Protein AF-A0A196SC02-F1 (afdb_monomer_lite)

Radius of gyration: 13.22 Å; chains: 1; bounding box: 37×25×33 Å

Organism: Blastocystis sp. subtype 1 (strain ATCC 50177 / NandII) (NCBI:txid478820)

Sequence (116 aa):
MGEYVRLRELIVGDECFQFVKDLRIVGLNALEKVEIGKQCFCKASGGVFEMRDCEKVKSVKIGDGSFVSVMSVMFENLPSLRTITLGQYVFGGELKLVMKNLGELNITPALRQYFL

Secondary structure (DSSP, 8-state):
--TTTT--EEEE-TTTTTT---EEEES-TT--EEEE-TT-S-SSSSEEEEEES-TT--EEEE-TT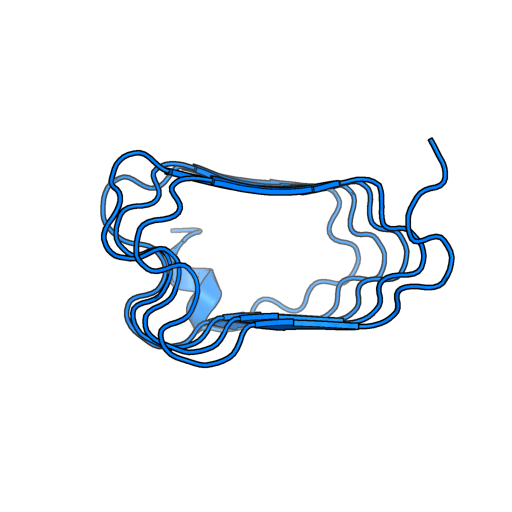TTTTEEEEEEES-TT--EEEE-TT-S-SS-EEEEES-SS-B--HHHHTT--

Foldseek 3Di:
DCPQQQAAEAAAEALPQLVPQEDEAEQNQNYAEYHAEENHNQNDAQGEYYHENHARHAEHEHEYRACLRHAEYEDEQHQNYAEYYYYHRHYHDNHHYYHYNNHNYDDDPVNVVVVD

pLDDT: mean 91.26, std 10.71, range [47.38, 98.75]

Structure (mmCIF, N/CA/C/O backbone):
data_AF-A0A196SC02-F1
#
_entry.id   AF-A0A196SC02-F1
#
loop_
_atom_site.group_PDB
_atom_site.id
_atom_site.type_symbol
_atom_site.label_atom_id
_atom_site.label_alt_id
_atom_site.label_comp_id
_atom_site.label_asym_id
_atom_site.label_entity_id
_atom_site.label_seq_id
_atom_site.pdbx_PDB_ins_code
_atom_site.Cartn_x
_atom_site.Cartn_y
_atom_site.Cartn_z
_atom_site.occupancy
_atom_site.B_iso_or_equiv
_atom_site.auth_seq_id
_atom_site.auth_comp_id
_atom_site.auth_asym_id
_atom_site.auth_atom_id
_atom_site.pdbx_PDB_model_num
ATOM 1 N N . MET A 1 1 ? -15.073 16.692 1.754 1.00 47.38 1 MET A N 1
ATOM 2 C CA . MET A 1 1 ? -14.127 15.582 1.522 1.00 47.38 1 MET A CA 1
ATOM 3 C C . MET A 1 1 ? -14.637 14.387 2.305 1.00 47.38 1 MET A C 1
ATOM 5 O O . MET A 1 1 ? -14.475 14.339 3.512 1.00 47.38 1 MET A O 1
ATOM 9 N N . GLY A 1 2 ? -15.402 13.525 1.643 1.00 59.53 2 GLY A N 1
ATOM 10 C CA . GLY A 1 2 ? -16.111 12.395 2.253 1.00 59.53 2 GLY A CA 1
ATOM 11 C C . GLY A 1 2 ? -16.294 11.276 1.235 1.00 59.53 2 GLY A C 1
ATOM 12 O O . GLY A 1 2 ? -17.308 10.585 1.227 1.00 59.53 2 GLY A O 1
ATOM 13 N N . GLU A 1 3 ? -15.341 11.150 0.317 1.00 71.50 3 GLU A N 1
ATOM 14 C CA . GLU A 1 3 ? -15.362 10.070 -0.653 1.00 71.50 3 GLU A CA 1
ATOM 15 C C . GLU A 1 3 ? -14.805 8.824 0.032 1.00 71.50 3 GLU A C 1
ATOM 17 O O . GLU A 1 3 ? -13.810 8.883 0.751 1.00 71.50 3 GLU A O 1
ATOM 22 N N . TYR A 1 4 ? -15.510 7.706 -0.133 1.00 80.69 4 TYR A N 1
ATOM 23 C CA . TYR A 1 4 ? -15.140 6.400 0.421 1.00 80.69 4 TYR A CA 1
ATOM 24 C C . TYR A 1 4 ? -15.216 6.265 1.955 1.00 80.69 4 TYR A C 1
ATOM 26 O O . TYR A 1 4 ? -14.528 5.433 2.541 1.00 80.69 4 TYR A O 1
ATOM 34 N N . VAL A 1 5 ? -16.151 6.964 2.613 1.00 88.06 5 VAL A N 1
ATOM 35 C CA . VAL A 1 5 ? -16.428 6.856 4.072 1.00 88.06 5 VAL A CA 1
ATOM 36 C C . VAL A 1 5 ? -16.794 5.449 4.575 1.00 88.06 5 VAL A C 1
ATOM 38 O O . VAL A 1 5 ? -16.897 5.228 5.778 1.00 88.06 5 VAL A O 1
ATOM 41 N N . ARG A 1 6 ? -17.023 4.494 3.668 1.00 93.88 6 ARG A N 1
ATOM 42 C CA . ARG A 1 6 ? -17.312 3.086 3.983 1.00 93.88 6 ARG A CA 1
ATOM 43 C C . ARG A 1 6 ? -16.273 2.112 3.430 1.00 93.88 6 ARG A C 1
ATOM 45 O O . ARG A 1 6 ? -16.449 0.910 3.604 1.00 93.88 6 ARG A O 1
ATOM 52 N N . LEU A 1 7 ? -15.230 2.585 2.746 1.00 96.12 7 LEU A N 1
ATOM 53 C CA . LEU A 1 7 ? -14.201 1.700 2.209 1.00 96.12 7 LEU A CA 1
ATOM 54 C C . LEU A 1 7 ? -13.378 1.139 3.366 1.00 96.12 7 LEU A C 1
ATOM 56 O O . LEU A 1 7 ? -12.770 1.895 4.115 1.00 96.12 7 LEU A O 1
ATOM 60 N N . ARG A 1 8 ? -13.386 -0.188 3.506 1.00 97.50 8 ARG A N 1
ATOM 61 C CA . ARG A 1 8 ? -12.697 -0.898 4.593 1.00 97.50 8 ARG A CA 1
ATOM 62 C C . ARG A 1 8 ? -11.423 -1.586 4.135 1.00 97.50 8 ARG A C 1
ATOM 64 O O . ARG A 1 8 ? -10.486 -1.706 4.916 1.00 97.50 8 ARG A O 1
ATOM 71 N N . GLU A 1 9 ? -11.364 -2.007 2.878 1.00 98.19 9 GLU A N 1
ATOM 72 C CA . GLU A 1 9 ? -10.224 -2.741 2.340 1.00 98.19 9 GLU A CA 1
ATOM 73 C C . GLU A 1 9 ? -9.863 -2.203 0.960 1.00 98.19 9 GLU A C 1
ATOM 75 O O . GLU A 1 9 ? -10.737 -2.019 0.113 1.00 98.19 9 GLU A O 1
ATOM 80 N N . LEU A 1 10 ? -8.572 -1.969 0.743 1.00 98.00 10 LEU A N 1
ATOM 81 C CA . LEU A 1 10 ? -8.000 -1.715 -0.571 1.00 98.00 10 LEU A CA 1
ATOM 82 C C . LEU A 1 10 ? -7.100 -2.896 -0.917 1.00 98.00 10 LEU A C 1
ATOM 84 O O . LEU A 1 10 ? -6.083 -3.110 -0.258 1.00 98.00 10 LEU A O 1
ATOM 88 N N . ILE A 1 11 ? -7.486 -3.652 -1.941 1.00 98.44 11 ILE A N 1
ATOM 89 C CA . ILE A 1 11 ? -6.734 -4.806 -2.429 1.00 98.44 11 ILE A CA 1
ATOM 90 C C . ILE A 1 11 ? -6.360 -4.543 -3.884 1.00 98.44 11 ILE A C 1
ATOM 92 O O . ILE A 1 11 ? -7.225 -4.414 -4.747 1.00 98.44 11 ILE A O 1
ATOM 96 N N . VAL A 1 12 ? -5.061 -4.463 -4.139 1.00 98.50 12 VAL A N 1
ATOM 97 C CA . VAL A 1 12 ? -4.460 -4.382 -5.467 1.00 98.50 12 VAL A CA 1
ATOM 98 C C . VAL A 1 12 ? -3.852 -5.746 -5.774 1.00 98.50 12 VAL A C 1
ATOM 100 O O . VAL A 1 12 ? -3.007 -6.221 -5.018 1.00 98.50 12 VAL A O 1
ATOM 103 N N . GLY A 1 13 ? -4.306 -6.385 -6.853 1.00 98.62 13 GLY A N 1
ATOM 104 C CA . GLY A 1 13 ? -3.811 -7.697 -7.277 1.00 98.62 13 GLY A CA 1
ATOM 105 C C . GLY A 1 13 ? -2.383 -7.652 -7.820 1.00 98.62 13 GLY A C 1
ATOM 106 O O . GLY A 1 13 ? -1.812 -6.581 -8.016 1.00 98.62 13 GLY A O 1
ATOM 107 N N . ASP A 1 14 ? -1.817 -8.826 -8.081 1.00 98.75 14 ASP A N 1
ATOM 108 C CA . ASP A 1 14 ? -0.482 -8.943 -8.668 1.00 98.75 14 ASP A CA 1
ATOM 109 C C . ASP A 1 14 ? -0.418 -8.257 -10.046 1.00 98.75 14 ASP A C 1
ATOM 111 O O . ASP A 1 14 ? -1.399 -8.221 -10.790 1.00 98.75 14 ASP A O 1
ATOM 115 N N . GLU A 1 15 ? 0.740 -7.670 -10.357 1.00 98.44 15 GLU A N 1
ATOM 116 C CA . GLU A 1 15 ? 1.062 -6.994 -11.624 1.00 98.44 15 GLU A CA 1
ATOM 117 C C . GLU A 1 15 ? 0.146 -5.810 -11.991 1.00 98.44 15 GLU A C 1
ATOM 119 O O . GLU A 1 15 ? 0.187 -5.280 -13.103 1.00 98.44 15 GLU A O 1
ATOM 124 N N . CYS A 1 16 ? -0.654 -5.324 -11.044 1.00 98.56 16 CYS A N 1
ATOM 125 C CA . CYS A 1 16 ? -1.498 -4.156 -11.246 1.00 98.56 16 CYS A CA 1
ATOM 126 C C . CYS A 1 16 ? -0.689 -2.855 -11.171 1.00 98.56 16 CYS A C 1
ATOM 128 O O . CYS A 1 16 ? 0.285 -2.725 -10.431 1.00 98.56 16 CYS A O 1
ATOM 130 N N . PHE A 1 17 ? -1.127 -1.843 -11.922 1.00 98.19 17 PHE A N 1
ATOM 131 C CA . PHE A 1 17 ? -0.568 -0.486 -11.862 1.00 98.19 17 PHE A CA 1
ATOM 132 C C . PHE A 1 17 ? 0.953 -0.405 -12.088 1.00 98.19 17 PHE A C 1
ATOM 134 O O . PHE A 1 17 ? 1.601 0.520 -11.607 1.00 98.19 17 PHE A O 1
ATOM 141 N N . GLN A 1 18 ? 1.538 -1.341 -12.844 1.00 97.69 18 GLN A N 1
ATOM 142 C CA . GLN A 1 18 ? 2.982 -1.404 -13.114 1.00 97.69 18 GLN A CA 1
ATOM 143 C C . GLN A 1 18 ? 3.581 -0.070 -13.580 1.00 97.69 18 GLN A C 1
ATOM 145 O O . GLN A 1 18 ? 4.683 0.282 -13.168 1.00 97.69 18 GLN A O 1
ATOM 150 N N . PHE A 1 19 ? 2.841 0.687 -14.392 1.00 97.62 19 PHE A N 1
ATOM 151 C CA . PHE A 1 19 ? 3.273 1.965 -14.967 1.00 97.62 19 PHE A CA 1
ATOM 152 C C . PHE A 1 19 ? 2.758 3.197 -14.211 1.00 97.62 19 PHE A C 1
ATOM 154 O O . PHE A 1 19 ? 3.053 4.324 -14.608 1.00 97.62 19 PHE A O 1
ATOM 161 N N . VAL A 1 20 ? 1.982 3.014 -13.140 1.00 98.00 20 VAL A N 1
ATOM 162 C CA . VAL A 1 20 ? 1.533 4.136 -12.313 1.00 98.00 20 VAL A CA 1
ATOM 163 C C . VAL A 1 20 ? 2.692 4.589 -11.438 1.00 98.00 20 VAL A C 1
ATOM 165 O O . VAL A 1 20 ? 3.355 3.782 -10.792 1.00 98.00 20 VAL A O 1
ATOM 168 N N . LYS A 1 21 ? 2.931 5.901 -11.437 1.00 96.19 21 LYS A N 1
ATOM 169 C CA . LYS A 1 21 ? 4.061 6.511 -10.740 1.00 96.19 21 LYS A CA 1
ATOM 170 C C . LYS A 1 21 ? 3.810 6.715 -9.246 1.00 96.19 21 LYS A C 1
ATOM 172 O O . LYS A 1 21 ? 4.679 6.410 -8.439 1.00 96.19 21 LYS A O 1
ATOM 177 N N . ASP A 1 22 ? 2.639 7.238 -8.897 1.00 97.38 22 ASP A N 1
ATOM 178 C CA . ASP A 1 22 ? 2.320 7.637 -7.529 1.00 97.38 22 ASP A CA 1
ATOM 179 C C . ASP A 1 22 ? 1.140 6.833 -6.985 1.00 97.38 22 ASP A C 1
ATOM 181 O O . ASP A 1 22 ? 0.146 6.623 -7.683 1.00 97.38 22 ASP A O 1
ATOM 185 N N . LEU A 1 23 ? 1.213 6.476 -5.704 1.00 97.88 23 LEU A N 1
ATOM 186 C CA . LEU A 1 23 ? 0.073 5.996 -4.930 1.00 97.88 23 LEU A CA 1
ATOM 187 C C . LEU A 1 23 ? -0.118 6.907 -3.718 1.00 97.88 23 LEU A C 1
ATOM 189 O O . LEU A 1 23 ? 0.795 7.060 -2.909 1.00 97.88 23 LEU A O 1
ATOM 193 N N . ARG A 1 24 ? -1.311 7.492 -3.579 1.00 97.38 24 ARG A N 1
ATOM 194 C CA . ARG A 1 24 ? -1.681 8.328 -2.429 1.00 97.38 24 ARG A CA 1
ATOM 195 C C . ARG A 1 24 ? -2.953 7.796 -1.776 1.00 97.38 24 ARG A C 1
ATOM 197 O O . ARG A 1 24 ? -3.998 7.735 -2.417 1.00 97.38 24 ARG A O 1
ATOM 204 N N . ILE A 1 25 ? -2.853 7.423 -0.504 1.00 96.94 25 ILE A N 1
ATOM 205 C CA . ILE A 1 25 ? -3.942 6.927 0.342 1.00 96.94 25 ILE A CA 1
ATOM 206 C C . ILE A 1 25 ? -4.075 7.905 1.513 1.00 96.94 25 ILE A C 1
ATOM 208 O O . ILE A 1 25 ? -3.336 7.820 2.493 1.00 96.94 25 ILE A O 1
ATOM 212 N N . VAL A 1 26 ? -4.975 8.881 1.383 1.00 95.81 26 VAL A N 1
ATOM 213 C CA . VAL A 1 26 ? -5.057 10.031 2.300 1.00 95.81 26 VAL A CA 1
ATOM 214 C C . VAL A 1 26 ? -6.476 10.211 2.818 1.00 95.81 26 VAL A C 1
ATOM 216 O O . VAL A 1 26 ? -7.415 10.262 2.025 1.00 95.81 26 VAL A O 1
ATOM 219 N N . GLY A 1 27 ? -6.640 10.336 4.138 1.00 95.31 27 GLY A N 1
ATOM 220 C CA . GLY A 1 27 ? -7.930 10.687 4.747 1.00 95.31 27 GLY A CA 1
ATOM 221 C C . GLY A 1 27 ? -8.979 9.568 4.734 1.00 95.31 27 GLY A C 1
ATOM 222 O O . GLY A 1 27 ? -10.162 9.827 4.965 1.00 95.31 27 GLY A O 1
ATOM 223 N N . LEU A 1 28 ? -8.588 8.323 4.442 1.00 95.62 28 LEU A N 1
ATOM 224 C CA . LEU A 1 28 ? -9.506 7.183 4.361 1.00 95.62 28 LEU A CA 1
ATOM 225 C C . LEU A 1 28 ? -9.737 6.574 5.751 1.00 95.62 28 LEU A C 1
ATOM 227 O O . LEU A 1 28 ? -9.331 5.453 6.043 1.00 95.62 28 LEU A O 1
ATOM 231 N N . ASN A 1 29 ? -10.420 7.316 6.626 1.00 94.38 29 ASN A N 1
ATOM 232 C CA . ASN A 1 29 ? -10.567 6.970 8.048 1.00 94.38 29 ASN A CA 1
ATOM 233 C C . ASN A 1 29 ? -11.347 5.677 8.332 1.00 94.38 29 ASN A C 1
ATOM 235 O O . ASN A 1 29 ? -11.241 5.129 9.427 1.00 94.38 29 ASN A O 1
ATOM 239 N N . ALA A 1 30 ? -12.127 5.171 7.373 1.00 96.06 30 ALA A N 1
ATOM 240 C CA . ALA A 1 30 ? -12.807 3.880 7.494 1.00 96.06 30 ALA A CA 1
ATOM 241 C C . ALA A 1 30 ? -11.950 2.686 7.039 1.00 96.06 30 ALA A C 1
ATOM 243 O O . ALA A 1 30 ? -12.330 1.546 7.309 1.00 96.06 30 ALA A O 1
ATOM 244 N N . LEU A 1 31 ? -10.820 2.941 6.370 1.00 97.50 31 LEU A N 1
ATOM 245 C CA . LEU A 1 31 ? -9.955 1.913 5.812 1.00 97.50 31 LEU A CA 1
ATOM 246 C C . LEU A 1 31 ? -9.260 1.158 6.942 1.00 97.50 31 LEU A C 1
ATOM 248 O O . LEU A 1 31 ? -8.686 1.757 7.844 1.00 97.50 31 LEU A O 1
ATOM 252 N N . GLU A 1 32 ? -9.313 -0.166 6.890 1.00 97.62 32 GLU A N 1
ATOM 253 C CA . GLU A 1 32 ? -8.750 -1.056 7.904 1.00 97.62 32 GLU A CA 1
ATOM 254 C C . GLU A 1 32 ? -7.556 -1.850 7.375 1.00 97.62 32 GLU A C 1
ATOM 256 O O . GLU A 1 32 ? -6.641 -2.162 8.141 1.00 97.62 32 GLU A O 1
ATOM 261 N N . LYS A 1 33 ? -7.551 -2.160 6.075 1.00 97.88 33 LYS A N 1
ATOM 262 C CA . LYS A 1 33 ? -6.560 -3.032 5.446 1.00 97.88 33 LYS A CA 1
ATOM 263 C C . LYS A 1 33 ? -6.128 -2.491 4.087 1.00 97.88 33 LYS A C 1
ATOM 265 O O . LYS A 1 33 ? -6.969 -2.132 3.262 1.00 97.88 33 LYS A O 1
ATOM 270 N N . VAL A 1 34 ? -4.819 -2.512 3.847 1.00 98.44 34 VAL A N 1
ATOM 271 C CA . VAL A 1 34 ? -4.225 -2.274 2.527 1.00 98.44 34 VAL A CA 1
ATOM 272 C C . VAL A 1 34 ? -3.374 -3.475 2.136 1.00 98.44 34 VAL A C 1
ATOM 274 O O . VAL A 1 34 ? -2.445 -3.846 2.852 1.00 98.44 34 VAL A O 1
ATOM 277 N N . GLU A 1 35 ? -3.684 -4.073 0.991 1.00 98.56 35 GLU A N 1
ATOM 278 C CA . GLU A 1 35 ? -2.885 -5.125 0.368 1.00 98.56 35 GLU A CA 1
ATOM 279 C C . GLU A 1 35 ? -2.503 -4.705 -1.048 1.00 98.56 35 GLU A C 1
ATOM 281 O O . GLU A 1 35 ? -3.366 -4.459 -1.887 1.00 98.56 35 GLU A O 1
ATOM 286 N N . ILE A 1 36 ? -1.201 -4.639 -1.305 1.00 98.69 36 ILE A N 1
ATOM 287 C CA . ILE A 1 36 ? -0.628 -4.484 -2.635 1.00 98.69 36 ILE A CA 1
ATOM 288 C C . ILE A 1 36 ? 0.043 -5.801 -3.008 1.00 98.69 36 ILE A C 1
ATOM 290 O O . ILE A 1 36 ? 0.879 -6.305 -2.253 1.00 98.69 36 ILE A O 1
ATOM 294 N N . GLY A 1 37 ? -0.334 -6.356 -4.155 1.00 98.69 37 GLY A N 1
ATOM 295 C CA . GLY A 1 37 ? 0.242 -7.569 -4.715 1.00 98.69 37 GLY A CA 1
ATOM 296 C C . GLY A 1 37 ? 1.705 -7.412 -5.123 1.00 98.69 37 GLY A C 1
ATOM 297 O O . GLY A 1 37 ? 2.391 -6.436 -4.797 1.00 98.69 37 GLY A O 1
ATOM 298 N N . LYS A 1 38 ? 2.204 -8.420 -5.827 1.00 98.62 38 LYS A N 1
ATOM 299 C CA . LYS A 1 38 ? 3.562 -8.458 -6.375 1.00 98.62 38 LYS A CA 1
ATOM 300 C C . LYS A 1 38 ? 3.668 -7.596 -7.628 1.00 98.62 38 LYS A C 1
ATOM 302 O O . LYS A 1 38 ? 2.684 -7.420 -8.340 1.00 98.62 38 LYS A O 1
ATOM 307 N N . GLN A 1 39 ? 4.870 -7.107 -7.928 1.00 98.12 39 GLN A N 1
ATOM 308 C CA . GLN A 1 39 ? 5.192 -6.415 -9.182 1.00 98.12 39 GLN A CA 1
ATOM 309 C C . GLN A 1 39 ? 4.238 -5.248 -9.513 1.00 98.12 39 GLN A C 1
ATOM 311 O O . GLN A 1 39 ? 3.902 -5.025 -10.674 1.00 98.12 39 GLN A O 1
ATOM 316 N N . CYS A 1 40 ? 3.794 -4.504 -8.500 1.00 98.44 40 CYS A N 1
ATOM 317 C CA . CYS A 1 40 ? 2.953 -3.315 -8.646 1.00 98.44 40 CYS A CA 1
ATOM 318 C C . CYS A 1 40 ? 3.797 -2.035 -8.567 1.00 98.44 40 CYS A C 1
ATOM 320 O O . CYS A 1 40 ? 4.783 -1.991 -7.832 1.00 98.44 40 CYS A O 1
ATOM 322 N N . PHE A 1 41 ? 3.410 -0.967 -9.275 1.00 97.50 41 PHE A N 1
ATOM 323 C CA . PHE A 1 41 ? 4.111 0.333 -9.225 1.00 97.50 41 PHE A CA 1
ATOM 324 C C . PHE A 1 41 ? 5.639 0.214 -9.441 1.00 97.50 41 PHE A C 1
ATOM 326 O O . PHE A 1 41 ? 6.434 0.847 -8.748 1.00 97.50 41 PHE A O 1
ATOM 333 N N . CYS A 1 42 ? 6.066 -0.676 -10.345 1.00 96.06 42 CYS A N 1
ATOM 334 C CA . CYS A 1 42 ? 7.465 -1.108 -10.460 1.00 96.06 42 CYS A CA 1
ATOM 335 C C . CYS A 1 42 ? 8.168 -0.670 -11.754 1.00 96.06 42 CYS A C 1
ATOM 337 O O . CYS A 1 42 ? 9.386 -0.794 -11.854 1.00 96.06 42 CYS A O 1
ATOM 339 N N . LYS A 1 43 ? 7.432 -0.174 -12.760 1.00 96.44 43 LYS A N 1
ATOM 340 C CA . LYS A 1 43 ? 7.992 0.248 -14.059 1.00 96.44 43 LYS A CA 1
ATOM 341 C C . LYS A 1 43 ? 8.215 1.756 -14.162 1.00 96.44 43 LYS A C 1
ATOM 343 O O . LYS A 1 43 ? 9.007 2.185 -14.995 1.00 96.44 43 LYS A O 1
ATOM 348 N N . ALA A 1 44 ? 7.528 2.555 -13.347 1.00 94.06 44 ALA A N 1
ATOM 349 C CA . ALA A 1 44 ? 7.739 3.998 -13.273 1.00 94.06 44 ALA A CA 1
ATOM 350 C C . ALA A 1 44 ? 8.831 4.341 -12.244 1.00 94.06 44 ALA A C 1
ATOM 352 O O . ALA A 1 44 ? 8.875 3.758 -11.163 1.00 94.06 44 ALA A O 1
ATOM 353 N N . SER A 1 45 ? 9.695 5.306 -12.567 1.00 92.94 45 SER A N 1
ATOM 354 C CA . SER A 1 45 ? 10.772 5.776 -11.688 1.00 92.94 45 SER A CA 1
ATOM 355 C C . SER A 1 45 ? 10.437 7.109 -11.018 1.00 92.94 45 SER A C 1
ATOM 357 O O . SER A 1 45 ? 9.629 7.904 -11.513 1.00 92.94 45 SER A O 1
ATOM 359 N N . GLY A 1 46 ? 11.065 7.372 -9.868 1.00 92.44 46 GLY A N 1
ATOM 360 C CA . GLY A 1 46 ? 10.880 8.638 -9.153 1.00 92.44 46 GLY A CA 1
ATOM 361 C C . GLY A 1 46 ? 9.498 8.776 -8.516 1.00 92.44 46 GL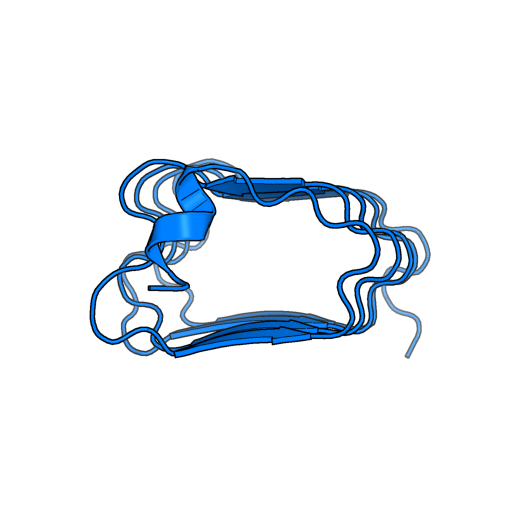Y A C 1
ATOM 362 O O . GLY A 1 46 ? 9.021 9.896 -8.340 1.00 92.44 46 GLY A O 1
ATOM 363 N N . GLY A 1 47 ? 8.821 7.651 -8.275 1.00 94.00 47 GLY A N 1
ATOM 364 C CA . GLY A 1 47 ? 7.475 7.614 -7.716 1.00 94.00 47 GLY A CA 1
ATOM 365 C C . GLY A 1 47 ? 7.427 7.962 -6.235 1.00 94.00 47 GLY A C 1
ATOM 366 O O . GLY A 1 47 ? 8.450 7.927 -5.540 1.00 94.00 47 GLY A O 1
ATOM 367 N N . VAL A 1 48 ? 6.222 8.262 -5.755 1.00 96.25 48 VAL A N 1
ATOM 368 C CA . VAL A 1 48 ? 5.933 8.466 -4.332 1.00 96.25 48 VAL A CA 1
ATOM 369 C C . VAL A 1 48 ? 4.826 7.521 -3.878 1.00 96.25 48 VAL A C 1
ATOM 371 O O . VAL A 1 48 ? 3.774 7.431 -4.513 1.00 96.25 48 VAL A O 1
ATOM 374 N N . PHE A 1 49 ? 5.046 6.862 -2.740 1.00 97.56 49 PHE A N 1
ATOM 375 C CA . PHE A 1 49 ? 3.987 6.185 -2.002 1.00 97.56 49 PHE A CA 1
ATOM 376 C C . PHE A 1 49 ? 3.687 6.950 -0.712 1.00 97.56 49 PHE A C 1
ATOM 378 O O . PHE A 1 49 ? 4.524 7.054 0.182 1.00 97.56 49 PHE A O 1
ATOM 385 N N . GLU A 1 50 ? 2.481 7.497 -0.624 1.00 97.94 50 GLU A N 1
ATOM 386 C CA . GLU A 1 50 ? 2.018 8.277 0.515 1.00 97.94 50 GLU A CA 1
ATOM 387 C C . GLU A 1 50 ? 0.791 7.624 1.144 1.00 97.94 50 GLU A C 1
ATOM 389 O O . GLU A 1 50 ? -0.216 7.378 0.475 1.00 97.94 50 GLU A O 1
ATOM 394 N N . MET A 1 51 ? 0.865 7.381 2.448 1.00 97.50 51 MET A N 1
ATOM 395 C CA . MET A 1 51 ? -0.248 6.911 3.251 1.00 97.50 51 MET A CA 1
ATOM 396 C C . MET A 1 51 ? -0.333 7.724 4.540 1.00 97.50 51 MET A C 1
ATOM 398 O O . MET A 1 51 ? 0.513 7.592 5.428 1.00 97.50 51 MET A O 1
ATOM 402 N N . ARG A 1 52 ? -1.353 8.581 4.632 1.00 97.06 52 ARG A N 1
ATOM 403 C CA . ARG A 1 52 ? -1.488 9.531 5.740 1.00 97.06 52 ARG A CA 1
ATOM 404 C C . ARG A 1 52 ? -2.918 9.727 6.208 1.00 97.06 52 ARG A C 1
ATOM 406 O O . ARG A 1 52 ? -3.863 9.572 5.434 1.00 97.06 52 ARG A O 1
ATOM 413 N N . ASP A 1 53 ? -3.053 10.106 7.473 1.00 96.44 53 ASP A N 1
ATOM 414 C CA . ASP A 1 53 ? -4.325 10.485 8.094 1.00 96.44 53 ASP A CA 1
ATOM 415 C C . ASP A 1 53 ? -5.406 9.409 7.879 1.00 96.44 53 ASP A C 1
ATOM 417 O O . ASP A 1 53 ? -6.481 9.684 7.357 1.00 96.44 53 ASP A O 1
ATOM 421 N N . CYS A 1 54 ? -5.087 8.152 8.200 1.00 96.19 54 CYS A N 1
ATOM 422 C CA . CYS A 1 54 ? -6.024 7.032 8.095 1.00 96.19 54 CYS A CA 1
ATOM 423 C C . CYS A 1 54 ? -6.183 6.376 9.470 1.00 96.19 54 CYS A C 1
ATOM 425 O O . CYS A 1 54 ? -5.364 5.558 9.892 1.00 96.19 54 CYS A O 1
ATOM 427 N N . GLU A 1 55 ? -7.257 6.738 10.171 1.00 95.56 55 GLU A N 1
ATOM 428 C CA . GLU A 1 55 ? -7.446 6.407 11.590 1.00 95.56 55 GLU A CA 1
ATOM 429 C C . GLU A 1 55 ? -7.519 4.906 11.898 1.00 95.56 55 GLU A C 1
ATOM 431 O O . GLU A 1 55 ? -7.011 4.469 12.932 1.00 95.56 55 GLU A O 1
ATOM 436 N N . LYS A 1 56 ? -8.165 4.115 11.032 1.00 96.62 56 LYS A N 1
ATOM 437 C CA . LYS A 1 56 ? -8.516 2.713 11.318 1.00 96.62 56 LYS A CA 1
ATOM 438 C C . LYS A 1 56 ? -7.612 1.672 10.672 1.00 96.62 56 LYS A C 1
ATOM 440 O O . LYS A 1 56 ? -7.845 0.483 10.894 1.00 96.62 56 LYS A O 1
ATOM 445 N N . VAL A 1 57 ? -6.593 2.075 9.916 1.00 97.19 57 VAL A N 1
ATOM 446 C CA . VAL A 1 57 ? -5.724 1.115 9.226 1.00 97.19 57 VAL A CA 1
ATOM 447 C C . VAL A 1 57 ? -4.936 0.331 10.263 1.00 97.19 57 VAL A C 1
ATOM 449 O O . VAL A 1 57 ? -4.229 0.915 11.077 1.00 97.19 57 VAL A O 1
ATOM 452 N N . LYS A 1 58 ? -5.049 -0.997 10.213 1.00 96.12 58 LYS A N 1
ATOM 453 C CA . LYS A 1 58 ? -4.380 -1.922 11.138 1.00 96.12 58 LYS A CA 1
ATOM 454 C C . LYS A 1 58 ? -3.182 -2.602 10.496 1.00 96.12 58 LYS A C 1
ATOM 456 O O . LYS A 1 58 ? -2.197 -2.864 11.188 1.00 96.12 58 LYS A O 1
ATOM 461 N N . SER A 1 59 ? -3.262 -2.889 9.198 1.00 94.69 59 SER A N 1
ATOM 462 C CA . SER A 1 59 ? -2.212 -3.593 8.469 1.00 94.69 59 SER A CA 1
ATOM 463 C C . SER A 1 59 ? -2.013 -3.063 7.053 1.00 94.69 59 SER A C 1
ATOM 465 O O . SER A 1 59 ? -2.968 -2.752 6.334 1.00 94.69 59 SER A O 1
ATOM 467 N N . VAL A 1 60 ? -0.743 -3.008 6.655 1.00 96.19 60 VAL A N 1
ATOM 468 C CA . VAL A 1 60 ? -0.307 -2.744 5.281 1.00 96.19 60 VAL A CA 1
ATOM 469 C C . VAL A 1 60 ? 0.571 -3.902 4.832 1.00 96.19 60 VAL A C 1
ATOM 471 O O . VAL A 1 60 ? 1.540 -4.253 5.508 1.00 96.19 60 VAL A O 1
ATOM 474 N N . LYS A 1 61 ? 0.253 -4.496 3.686 1.00 96.25 61 LYS A N 1
ATOM 475 C CA . LYS A 1 61 ? 1.064 -5.548 3.076 1.00 96.25 61 LYS A CA 1
ATOM 476 C C . LYS A 1 61 ? 1.417 -5.179 1.647 1.00 96.25 61 LYS A C 1
ATOM 478 O O . LYS A 1 61 ? 0.553 -4.738 0.896 1.00 96.25 61 LYS A O 1
ATOM 483 N N . ILE A 1 62 ? 2.680 -5.378 1.289 1.00 97.31 62 ILE A N 1
ATOM 484 C CA . ILE A 1 62 ? 3.209 -5.095 -0.043 1.00 97.31 62 ILE A CA 1
ATOM 485 C C . ILE A 1 62 ? 3.978 -6.318 -0.533 1.00 97.31 62 ILE A C 1
ATOM 487 O O . ILE A 1 62 ? 4.878 -6.798 0.157 1.00 97.31 62 ILE A O 1
ATOM 491 N N . GLY A 1 63 ? 3.593 -6.838 -1.697 1.00 97.50 63 GLY A N 1
ATOM 492 C CA . GLY A 1 63 ? 4.196 -8.010 -2.319 1.00 97.50 63 GLY A CA 1
ATOM 493 C C . GLY A 1 63 ? 5.554 -7.743 -2.967 1.00 97.50 63 GLY A C 1
ATOM 494 O O . GLY A 1 63 ? 6.001 -6.605 -3.102 1.00 97.50 63 GLY A O 1
ATOM 495 N N . ASP A 1 64 ? 6.202 -8.832 -3.372 1.00 96.50 64 ASP A N 1
ATOM 496 C CA . ASP A 1 64 ? 7.557 -8.834 -3.923 1.00 96.50 64 ASP A CA 1
ATOM 497 C C . ASP A 1 64 ? 7.696 -7.942 -5.167 1.00 96.50 64 ASP A C 1
ATOM 499 O O . ASP A 1 64 ? 6.843 -7.961 -6.058 1.00 96.50 64 ASP A O 1
ATOM 503 N N . GLY A 1 65 ? 8.802 -7.203 -5.265 1.00 96.12 65 GLY A N 1
ATOM 504 C CA . GLY A 1 65 ? 9.147 -6.401 -6.443 1.00 96.12 65 GLY A CA 1
ATOM 505 C C . GLY A 1 65 ? 8.254 -5.181 -6.691 1.00 96.12 65 GLY A C 1
ATOM 506 O O . GLY A 1 65 ? 8.350 -4.563 -7.752 1.00 96.12 65 GLY A O 1
ATOM 507 N N . SER A 1 66 ? 7.367 -4.836 -5.758 1.00 97.50 66 SER A N 1
ATOM 508 C CA . SER A 1 66 ? 6.505 -3.657 -5.864 1.00 97.50 66 SER A CA 1
ATOM 509 C C . SER A 1 66 ? 7.219 -2.403 -5.366 1.00 97.50 66 SER A C 1
ATOM 511 O O . SER A 1 66 ? 7.927 -2.488 -4.380 1.00 97.50 66 SER A O 1
ATOM 513 N N . PHE A 1 67 ? 7.006 -1.235 -5.979 1.00 96.19 67 PHE A N 1
ATOM 514 C CA . PHE A 1 67 ? 7.646 0.043 -5.592 1.00 96.19 67 PHE A CA 1
ATOM 515 C C . PHE A 1 67 ? 9.189 0.091 -5.674 1.00 96.19 67 PHE A C 1
ATOM 517 O O . PHE A 1 67 ? 9.804 0.994 -5.108 1.00 96.19 67 PHE A O 1
ATOM 524 N N . VAL A 1 68 ? 9.832 -0.805 -6.433 1.00 94.31 68 VAL A N 1
ATOM 525 C CA . VAL A 1 68 ? 11.310 -0.914 -6.536 1.00 94.31 68 VAL A CA 1
ATOM 526 C C . VAL A 1 68 ? 12.036 0.376 -6.926 1.00 94.31 68 VAL A C 1
ATOM 528 O O . VAL A 1 68 ? 13.220 0.524 -6.635 1.00 94.31 68 VAL A O 1
ATOM 531 N N . SER A 1 69 ? 11.353 1.300 -7.605 1.00 93.50 69 SER A N 1
ATOM 532 C CA . SER A 1 69 ? 11.908 2.571 -8.099 1.00 93.50 69 SER A CA 1
ATOM 533 C C . SER A 1 69 ? 11.240 3.809 -7.483 1.00 93.50 69 SER A C 1
ATOM 535 O O . SER A 1 69 ? 11.319 4.908 -8.043 1.00 93.50 69 SER A O 1
ATOM 537 N N . VAL A 1 70 ? 10.563 3.636 -6.341 1.00 94.12 70 VAL A N 1
ATOM 538 C CA . VAL A 1 70 ? 10.012 4.737 -5.541 1.00 94.12 70 VAL A CA 1
ATOM 539 C C . VAL A 1 70 ? 11.154 5.508 -4.873 1.00 94.12 70 VAL A C 1
ATOM 541 O O . VAL A 1 70 ? 12.121 4.911 -4.411 1.00 94.12 70 VAL A O 1
ATOM 544 N N . MET A 1 71 ? 11.050 6.835 -4.805 1.00 94.81 71 MET A N 1
ATOM 545 C CA . MET A 1 71 ? 12.064 7.668 -4.136 1.00 94.81 71 MET A CA 1
ATOM 546 C C . MET A 1 71 ? 11.636 8.133 -2.749 1.00 94.81 71 MET A C 1
ATOM 548 O O . MET A 1 71 ? 12.477 8.478 -1.920 1.00 94.81 71 MET A O 1
ATOM 552 N N . SER A 1 72 ? 10.332 8.145 -2.475 1.00 94.88 72 SER A N 1
ATOM 553 C CA . SER A 1 72 ? 9.805 8.541 -1.175 1.00 94.88 72 SER A CA 1
ATOM 554 C C . SER A 1 72 ? 8.643 7.654 -0.767 1.00 94.88 72 SER A C 1
ATOM 556 O O . SER A 1 72 ? 7.681 7.490 -1.518 1.00 94.88 72 SER A O 1
ATOM 558 N N . VAL A 1 73 ? 8.714 7.145 0.458 1.00 95.75 73 VAL A N 1
ATOM 559 C CA . VAL A 1 73 ? 7.632 6.408 1.108 1.00 95.75 73 VAL A CA 1
ATOM 560 C C . VAL A 1 73 ? 7.293 7.111 2.412 1.00 95.75 73 VAL A C 1
ATOM 562 O O . VAL A 1 73 ? 8.178 7.421 3.211 1.00 95.75 73 VAL A O 1
ATOM 565 N N . MET A 1 74 ? 6.010 7.376 2.626 1.00 96.00 74 MET A N 1
ATOM 566 C CA . MET A 1 74 ? 5.522 8.058 3.8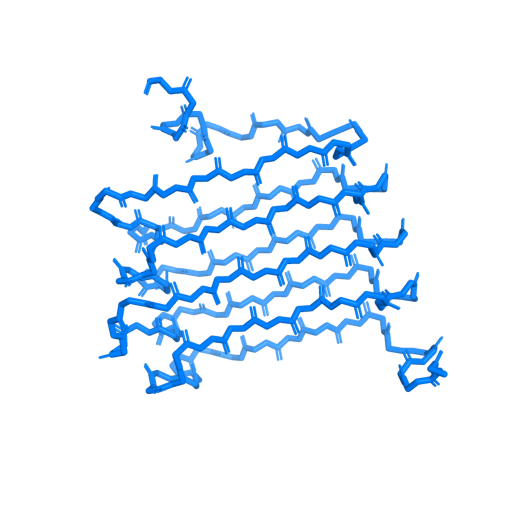15 1.00 96.00 74 MET A CA 1
ATOM 567 C C . MET A 1 74 ? 4.379 7.288 4.457 1.00 96.00 74 MET A C 1
ATOM 569 O O . MET A 1 74 ? 3.346 7.060 3.833 1.00 96.00 74 MET A O 1
ATOM 573 N N . PHE A 1 75 ? 4.569 6.972 5.731 1.00 95.88 75 PHE A N 1
ATOM 574 C CA . PHE A 1 75 ? 3.528 6.538 6.646 1.00 95.88 75 PHE A CA 1
ATOM 575 C C . PHE A 1 75 ? 3.423 7.591 7.754 1.00 95.88 75 PHE A C 1
ATOM 577 O O . PHE A 1 75 ? 4.365 7.772 8.532 1.00 95.88 75 PHE A O 1
ATOM 584 N N . GLU A 1 76 ? 2.303 8.308 7.826 1.00 96.94 76 GLU A N 1
ATOM 585 C CA . GLU A 1 76 ? 2.113 9.391 8.799 1.00 96.94 76 GLU A CA 1
ATOM 586 C C . GLU A 1 76 ? 0.694 9.402 9.381 1.00 96.94 76 GLU A C 1
ATOM 588 O O . GLU A 1 76 ? -0.280 9.231 8.659 1.00 96.94 76 GLU A O 1
ATOM 593 N N . ASN A 1 77 ? 0.554 9.627 10.690 1.00 97.38 77 ASN A N 1
ATOM 594 C CA . ASN A 1 77 ? -0.751 9.715 11.367 1.00 97.38 77 ASN A CA 1
ATOM 595 C C . ASN A 1 77 ? -1.631 8.473 11.124 1.00 97.38 77 ASN A C 1
ATOM 597 O O . ASN A 1 77 ? -2.764 8.563 10.644 1.00 97.38 77 ASN A O 1
ATOM 601 N N . LEU A 1 78 ? -1.091 7.301 11.468 1.00 96.88 78 LEU A N 1
ATOM 602 C CA . LEU A 1 78 ? -1.756 5.999 11.358 1.00 96.88 78 LEU A CA 1
ATOM 603 C C . LEU A 1 78 ? -1.867 5.364 12.758 1.00 96.88 78 LEU A C 1
ATOM 605 O O . LEU A 1 78 ? -1.163 4.399 13.058 1.00 96.88 78 LEU A O 1
ATOM 609 N N . PRO A 1 79 ? -2.708 5.909 13.656 1.00 96.38 79 PRO A N 1
ATOM 610 C CA . PRO A 1 79 ? -2.690 5.565 15.081 1.00 96.38 79 PRO A CA 1
ATOM 611 C C . PRO A 1 79 ? -3.108 4.119 15.387 1.00 96.38 79 PRO A C 1
ATOM 613 O O . PRO A 1 79 ? -2.716 3.582 16.419 1.00 96.38 79 PRO A O 1
ATOM 616 N N . SER A 1 80 ? -3.881 3.475 14.506 1.00 96.44 80 SER A N 1
ATOM 617 C CA . SER A 1 80 ? -4.291 2.071 14.668 1.00 96.44 80 SER A CA 1
ATOM 618 C C . SER A 1 80 ? -3.336 1.070 14.016 1.00 96.44 80 SER A C 1
ATOM 620 O O . SER A 1 80 ? -3.611 -0.133 14.060 1.00 96.44 80 SER A O 1
ATOM 622 N N . LEU A 1 81 ? -2.249 1.532 13.389 1.00 95.44 81 LEU A N 1
ATOM 623 C CA . LEU A 1 81 ? -1.376 0.670 12.606 1.00 95.44 81 LEU A CA 1
ATOM 624 C C . LEU A 1 81 ? -0.592 -0.268 13.523 1.00 95.44 81 LEU A C 1
ATOM 626 O O . LEU A 1 81 ? 0.086 0.157 14.452 1.00 95.44 81 LEU A O 1
ATOM 630 N N . ARG A 1 82 ? -0.681 -1.570 13.246 1.00 93.19 82 ARG A N 1
ATOM 631 C CA . ARG A 1 82 ? -0.024 -2.618 14.039 1.00 93.19 82 ARG A CA 1
ATOM 632 C C . ARG A 1 82 ? 1.053 -3.339 13.257 1.00 93.19 82 ARG A C 1
ATOM 634 O O . ARG A 1 82 ? 2.052 -3.747 13.844 1.00 93.19 82 ARG A O 1
ATOM 641 N N . THR A 1 83 ? 0.855 -3.522 11.953 1.00 92.06 83 THR A N 1
ATOM 642 C CA . THR A 1 83 ? 1.784 -4.283 11.119 1.00 92.06 83 THR A CA 1
ATOM 643 C C . THR A 1 83 ? 2.004 -3.634 9.761 1.00 92.06 83 THR A C 1
ATOM 645 O O . THR A 1 83 ? 1.073 -3.203 9.081 1.00 92.06 83 THR A O 1
ATOM 648 N N . ILE A 1 84 ? 3.266 -3.634 9.341 1.00 93.44 84 ILE A N 1
ATOM 649 C CA . ILE A 1 84 ? 3.641 -3.480 7.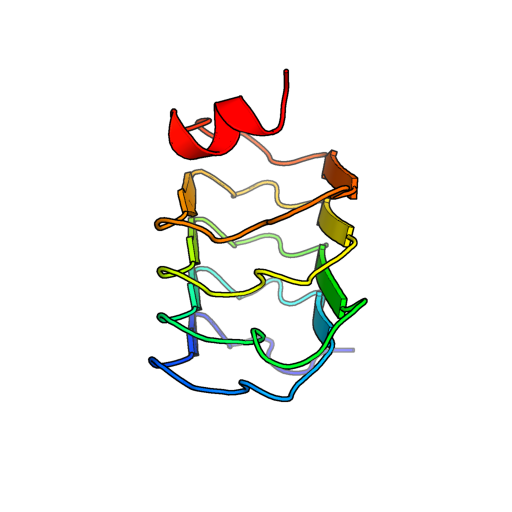941 1.00 93.44 84 ILE A CA 1
ATOM 650 C C . ILE A 1 84 ? 4.412 -4.746 7.554 1.00 93.44 84 ILE A C 1
ATOM 652 O O . ILE A 1 84 ? 5.329 -5.185 8.258 1.00 93.44 84 ILE A O 1
ATOM 656 N N . THR A 1 85 ? 4.006 -5.369 6.456 1.00 92.69 85 THR A N 1
ATOM 657 C CA . THR A 1 85 ? 4.640 -6.568 5.908 1.00 92.69 85 THR A CA 1
ATOM 658 C C . THR A 1 85 ? 5.118 -6.272 4.500 1.00 92.69 85 THR A C 1
ATOM 660 O O . THR A 1 85 ? 4.324 -5.922 3.630 1.00 92.69 85 THR A O 1
ATOM 663 N N . LEU A 1 86 ? 6.420 -6.422 4.285 1.00 93.44 86 LEU A N 1
ATOM 664 C CA . LEU A 1 86 ? 7.061 -6.208 2.996 1.00 93.44 86 LEU A CA 1
ATOM 665 C C . LEU A 1 86 ? 7.554 -7.552 2.467 1.00 93.44 86 LEU A C 1
ATOM 667 O O . LEU A 1 86 ? 8.147 -8.332 3.216 1.00 93.44 86 LEU A O 1
ATOM 671 N N . GLY A 1 87 ? 7.290 -7.810 1.191 1.00 93.81 87 GLY A N 1
ATOM 672 C CA . GLY A 1 87 ? 7.920 -8.882 0.438 1.00 93.81 87 GLY A CA 1
ATOM 673 C C . GLY A 1 87 ? 9.394 -8.595 0.154 1.00 93.81 87 GLY A C 1
ATOM 674 O O . GLY A 1 87 ? 10.014 -7.688 0.717 1.00 93.81 87 GLY A O 1
ATOM 675 N N . GLN A 1 88 ? 9.969 -9.371 -0.753 1.00 91.38 88 GLN A N 1
ATOM 676 C CA . GLN A 1 88 ? 11.339 -9.160 -1.207 1.00 91.38 88 GLN A CA 1
ATOM 677 C C . GLN A 1 88 ? 11.405 -8.009 -2.217 1.00 91.38 88 GLN A C 1
ATOM 679 O O . GLN A 1 88 ? 10.527 -7.870 -3.064 1.00 91.38 88 GLN A O 1
ATOM 684 N N . TYR A 1 89 ? 12.472 -7.208 -2.160 1.00 91.62 89 TYR A N 1
ATOM 685 C CA . TYR A 1 89 ? 12.738 -6.134 -3.128 1.00 91.62 89 TYR A CA 1
ATOM 686 C C . TYR A 1 89 ? 11.579 -5.132 -3.273 1.00 91.62 89 TYR A C 1
ATOM 688 O O . TYR A 1 89 ? 11.150 -4.856 -4.385 1.00 91.62 89 TYR A O 1
ATOM 696 N N . VAL A 1 90 ? 11.032 -4.613 -2.168 1.00 92.12 90 VAL A N 1
ATOM 697 C CA . VAL A 1 90 ? 9.948 -3.616 -2.242 1.00 92.12 90 VAL A CA 1
ATOM 698 C C . VAL A 1 90 ? 10.520 -2.218 -2.472 1.00 92.12 90 VAL A C 1
ATOM 700 O O . VAL A 1 90 ? 10.382 -1.647 -3.542 1.00 92.12 90 VAL A O 1
ATOM 703 N N . PHE A 1 91 ? 11.232 -1.660 -1.496 1.00 90.00 91 PHE A N 1
ATOM 704 C CA . PHE A 1 91 ? 11.849 -0.346 -1.668 1.00 90.00 91 PHE A CA 1
ATOM 705 C C . PHE A 1 91 ? 13.324 -0.503 -2.035 1.00 90.00 91 PHE A C 1
ATOM 707 O O . PHE A 1 91 ? 14.057 -1.200 -1.325 1.00 90.00 91 PHE A O 1
ATOM 714 N N . GLY A 1 92 ? 13.743 0.117 -3.140 1.00 82.62 92 GLY A N 1
ATOM 715 C CA . GLY A 1 92 ? 15.116 0.078 -3.647 1.00 82.62 92 GLY A CA 1
ATOM 716 C C . GLY A 1 92 ? 15.833 1.432 -3.578 1.00 82.62 92 GLY A C 1
ATOM 717 O O . GLY A 1 92 ? 15.198 2.470 -3.420 1.00 82.62 92 GLY A O 1
ATOM 718 N N . GLY A 1 93 ? 17.161 1.408 -3.748 1.00 76.69 93 GLY A N 1
ATOM 719 C CA . GLY A 1 93 ? 18.003 2.597 -3.952 1.00 76.69 93 GLY A CA 1
ATOM 720 C C . GLY A 1 93 ? 18.075 3.581 -2.774 1.00 76.69 93 GLY A C 1
ATOM 721 O O . GLY A 1 93 ? 17.930 3.199 -1.614 1.00 76.69 93 GLY A O 1
ATOM 722 N N . GLU A 1 94 ? 18.320 4.858 -3.096 1.00 80.44 94 GLU A N 1
ATOM 723 C CA . GLU A 1 94 ? 18.269 5.992 -2.161 1.00 80.44 94 GLU A CA 1
ATOM 724 C C . GLU A 1 94 ? 16.810 6.351 -1.843 1.00 80.44 94 GLU A C 1
ATOM 726 O O . GLU A 1 94 ? 16.216 7.272 -2.407 1.00 80.44 94 GLU A O 1
ATOM 731 N N . LEU A 1 95 ? 16.206 5.571 -0.952 1.00 89.25 95 LEU A N 1
ATOM 732 C CA . LEU A 1 95 ? 14.842 5.781 -0.492 1.00 89.25 95 LEU A CA 1
ATOM 733 C C . LEU A 1 95 ? 14.797 6.792 0.656 1.00 89.25 95 LEU A C 1
ATOM 735 O O . LEU A 1 95 ? 15.422 6.595 1.697 1.00 89.25 95 LEU A O 1
ATOM 739 N N . LYS A 1 96 ? 13.918 7.791 0.549 1.00 92.31 96 LYS A N 1
ATOM 740 C CA . LYS A 1 96 ? 13.463 8.550 1.715 1.00 92.31 96 LYS A CA 1
ATOM 741 C C . LYS A 1 96 ? 12.260 7.862 2.359 1.00 92.31 96 LYS A C 1
ATOM 743 O O . LYS A 1 96 ? 11.148 7.937 1.837 1.00 92.31 96 LYS A O 1
ATOM 748 N N . LEU A 1 97 ? 12.468 7.234 3.514 1.00 92.31 97 LEU A N 1
ATOM 749 C CA . LEU A 1 97 ? 11.392 6.664 4.325 1.00 92.31 97 LEU A CA 1
ATOM 750 C C . LEU A 1 97 ? 11.022 7.614 5.469 1.00 92.31 97 LEU A C 1
ATOM 752 O O . LEU A 1 97 ? 11.871 8.019 6.260 1.00 92.31 97 LEU A O 1
ATOM 756 N N . VAL A 1 98 ? 9.741 7.964 5.566 1.00 92.94 98 VAL A N 1
ATOM 757 C CA . VAL A 1 98 ? 9.188 8.763 6.666 1.00 92.94 98 VAL A CA 1
ATOM 758 C C . VAL A 1 98 ? 8.149 7.937 7.405 1.00 92.94 98 VAL A C 1
ATOM 760 O O . VAL A 1 98 ? 7.183 7.467 6.810 1.00 92.94 98 VAL A O 1
ATOM 763 N N . MET A 1 99 ? 8.346 7.781 8.713 1.00 92.00 99 MET A N 1
ATOM 764 C CA . MET A 1 99 ? 7.459 7.028 9.595 1.00 92.00 99 MET A CA 1
ATOM 765 C C . MET A 1 99 ? 7.187 7.859 10.849 1.00 92.00 99 MET A C 1
ATOM 767 O O . MET A 1 99 ? 8.084 8.067 11.664 1.00 92.00 99 MET A O 1
ATOM 771 N N . LYS A 1 100 ? 5.967 8.395 10.972 1.00 93.75 100 LYS A N 1
ATOM 772 C CA . LYS A 1 100 ? 5.572 9.324 12.045 1.00 93.75 100 LYS A CA 1
ATOM 773 C C . LYS A 1 100 ? 4.188 8.986 12.586 1.00 93.75 100 LYS A C 1
ATOM 775 O O . LYS A 1 100 ? 3.280 8.700 11.816 1.00 93.75 100 LYS A O 1
ATOM 780 N N . ASN A 1 101 ? 4.004 9.078 13.903 1.00 93.25 101 ASN A N 1
ATOM 781 C CA . ASN A 1 101 ? 2.700 8.900 14.557 1.00 93.25 101 ASN A CA 1
ATOM 782 C C . ASN A 1 101 ? 1.989 7.592 14.138 1.00 93.25 101 ASN A C 1
ATOM 784 O O . ASN A 1 101 ? 0.829 7.605 13.726 1.00 93.25 101 ASN A O 1
ATOM 788 N N . LEU A 1 102 ? 2.705 6.463 14.203 1.00 91.12 102 LEU A N 1
ATOM 789 C CA . LEU A 1 102 ? 2.251 5.151 13.710 1.00 91.12 102 LEU A CA 1
ATOM 790 C C . LEU A 1 102 ? 1.650 4.239 14.791 1.00 91.12 102 LEU A C 1
ATOM 792 O O . LEU A 1 102 ? 1.613 3.025 14.614 1.00 91.12 102 LEU A O 1
ATOM 796 N N . GLY A 1 103 ? 1.212 4.805 15.917 1.00 85.00 103 GLY A N 1
ATOM 797 C CA . GLY A 1 103 ? 0.623 4.032 17.011 1.00 85.00 103 GLY A CA 1
ATOM 798 C C . GLY A 1 103 ? 1.561 2.957 17.572 1.00 85.00 103 GLY A C 1
ATOM 799 O O . GLY A 1 103 ? 2.750 3.198 17.778 1.00 85.00 103 GLY A O 1
ATOM 800 N N . GLU A 1 104 ? 1.014 1.765 17.812 1.00 82.25 104 GLU A N 1
ATOM 801 C CA . GLU A 1 104 ? 1.711 0.588 18.358 1.00 82.25 104 GLU A CA 1
ATOM 802 C C . GLU A 1 104 ? 2.329 -0.292 17.253 1.00 82.25 104 GLU A C 1
ATOM 804 O O . GLU A 1 104 ? 2.186 -1.520 17.261 1.00 82.25 104 GLU A O 1
ATOM 809 N N . LEU A 1 105 ? 2.975 0.316 16.254 1.00 83.69 105 LEU A N 1
ATOM 810 C CA . LEU A 1 105 ? 3.555 -0.432 15.140 1.00 83.69 105 LEU A CA 1
ATOM 811 C C . LEU A 1 105 ? 4.610 -1.438 15.632 1.00 83.69 105 LEU A C 1
ATOM 813 O O . LEU A 1 105 ? 5.674 -1.066 16.128 1.00 83.69 105 LEU A O 1
ATOM 817 N N . ASN A 1 106 ? 4.364 -2.723 15.377 1.00 76.12 106 ASN A N 1
ATOM 818 C CA . ASN A 1 106 ? 5.354 -3.773 15.572 1.00 76.12 106 ASN A CA 1
ATOM 819 C C . ASN A 1 106 ? 6.275 -3.840 14.348 1.00 76.12 106 ASN A C 1
ATOM 821 O O . ASN A 1 106 ? 5.887 -4.317 13.277 1.00 76.12 106 ASN A O 1
ATOM 825 N N . ILE A 1 107 ? 7.511 -3.362 14.504 1.00 69.19 107 ILE A N 1
ATOM 826 C CA . ILE A 1 107 ? 8.506 -3.358 13.427 1.00 69.19 107 ILE A CA 1
ATOM 827 C C . ILE A 1 107 ? 8.988 -4.790 13.172 1.00 69.19 107 ILE A C 1
ATOM 829 O O . ILE A 1 107 ? 9.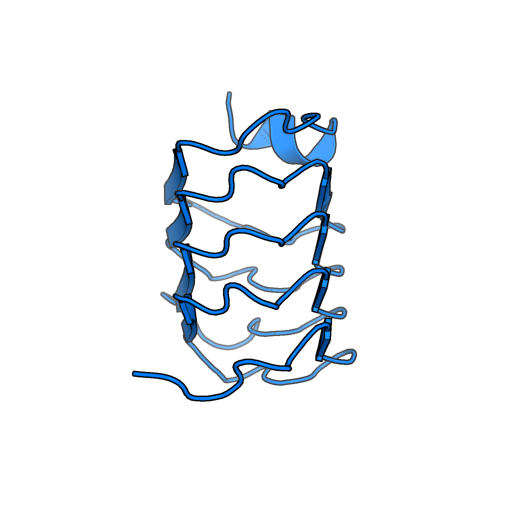764 -5.358 13.951 1.00 69.19 107 ILE A O 1
ATOM 833 N N . THR A 1 108 ? 8.555 -5.369 12.052 1.00 67.19 108 THR A N 1
ATOM 834 C CA . THR A 1 108 ? 9.058 -6.664 11.581 1.00 67.19 108 THR A CA 1
ATOM 835 C C . THR A 1 108 ? 10.511 -6.538 11.098 1.00 67.19 108 THR A C 1
ATOM 837 O O . THR A 1 108 ? 10.934 -5.450 10.697 1.00 67.19 108 THR A O 1
ATOM 840 N N . PRO A 1 109 ? 11.304 -7.628 11.097 1.00 69.06 109 PRO A N 1
ATOM 841 C CA . PRO A 1 109 ? 12.698 -7.590 10.646 1.00 69.06 109 PRO A CA 1
ATOM 842 C C . PRO A 1 109 ? 12.887 -6.980 9.249 1.00 69.06 109 PRO A C 1
ATOM 844 O O . PRO A 1 109 ? 13.845 -6.244 9.038 1.00 69.06 109 PRO A O 1
ATOM 847 N N . ALA A 1 110 ? 11.939 -7.203 8.332 1.00 65.88 110 ALA A N 1
ATOM 84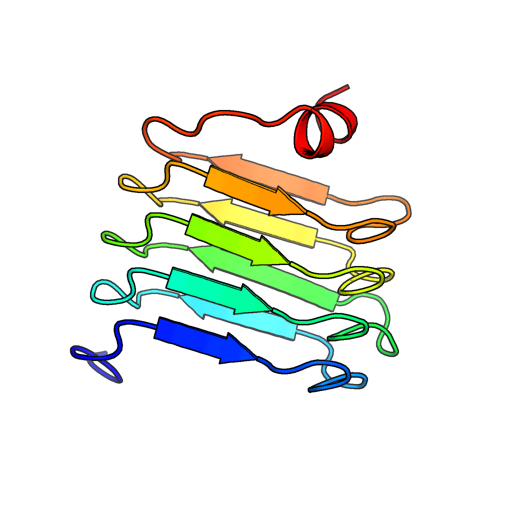8 C CA . ALA A 1 110 ? 11.969 -6.662 6.971 1.00 65.88 110 ALA A CA 1
ATOM 849 C C . ALA A 1 110 ? 11.914 -5.124 6.909 1.00 65.88 110 ALA A C 1
ATOM 851 O O . ALA A 1 110 ? 12.420 -4.533 5.963 1.00 65.88 110 ALA A O 1
ATOM 852 N N . LEU A 1 111 ? 11.329 -4.459 7.911 1.00 69.81 111 LEU A N 1
ATOM 853 C CA . LEU A 1 111 ? 11.348 -2.996 8.005 1.00 69.81 111 LEU A CA 1
ATOM 854 C C . LEU A 1 111 ? 12.615 -2.464 8.660 1.00 69.81 111 LEU A C 1
ATOM 856 O O . LEU A 1 111 ? 13.019 -1.348 8.354 1.00 69.81 111 LEU A O 1
ATOM 860 N N . ARG A 1 112 ? 13.260 -3.249 9.534 1.00 71.56 112 ARG A N 1
ATOM 861 C CA . ARG A 1 112 ? 14.454 -2.808 10.274 1.00 71.56 112 ARG A CA 1
ATOM 862 C C . ARG A 1 112 ? 15.603 -2.403 9.356 1.00 71.56 112 ARG A C 1
ATOM 864 O O . ARG A 1 112 ? 16.355 -1.509 9.717 1.00 71.56 112 ARG A O 1
ATOM 871 N N . GLN A 1 113 ? 15.703 -3.008 8.173 1.00 71.19 113 GLN A N 1
ATOM 872 C CA . GLN A 1 113 ? 16.737 -2.672 7.190 1.00 71.19 113 GLN A CA 1
ATOM 873 C C . GLN A 1 113 ? 16.653 -1.228 6.665 1.00 71.19 113 GLN A C 1
ATOM 875 O O . GLN A 1 113 ? 17.622 -0.746 6.098 1.00 71.19 113 GLN A O 1
ATOM 880 N N . TYR A 1 114 ? 15.520 -0.541 6.852 1.00 69.88 114 TYR A N 1
ATOM 881 C CA . TYR A 1 114 ? 15.320 0.848 6.424 1.00 69.88 114 TYR A CA 1
ATOM 882 C C . TYR A 1 114 ? 15.492 1.873 7.560 1.00 69.88 114 TYR A C 1
ATOM 884 O O . TYR A 1 114 ? 15.249 3.059 7.355 1.00 69.88 114 TYR A O 1
ATOM 892 N N . PHE A 1 115 ? 15.876 1.421 8.759 1.00 62.41 115 PHE A N 1
ATOM 893 C CA . PHE A 1 115 ? 16.114 2.259 9.941 1.00 62.41 115 PHE A CA 1
ATOM 894 C C . PHE A 1 115 ? 17.581 2.235 10.417 1.00 62.41 115 PHE A C 1
ATOM 896 O O . PHE A 1 115 ? 17.857 2.714 11.518 1.00 62.41 115 PHE A O 1
ATOM 903 N N . LEU A 1 116 ? 18.493 1.651 9.630 1.00 48.00 116 LEU A N 1
ATOM 904 C CA . LEU A 1 116 ? 19.935 1.589 9.901 1.00 48.00 116 LEU A CA 1
ATOM 905 C C . LEU A 1 116 ? 20.697 2.610 9.056 1.00 48.00 116 LEU A C 1
ATOM 907 O O . LEU A 1 116 ? 20.349 2.741 7.862 1.00 48.00 116 LEU A O 1
#